Protein AF-A0A257H858-F1 (afdb_monomer_lite)

Foldseek 3Di:
DDLQVQLVVLLCVDPQRVPWDWDWDDDPLAIDIDTDHPDPVVVVVSVVSSVVRPRNDD

Structure (mmCIF, N/CA/C/O backbone):
data_AF-A0A257H858-F1
#
_entry.id   AF-A0A257H858-F1
#
loop_
_atom_site.group_PDB
_atom_site.id
_atom_site.type_symbol
_atom_site.label_atom_id
_atom_site.label_alt_id
_atom_site.label_comp_id
_atom_site.label_asym_id
_atom_site.label_entity_id
_atom_site.label_seq_id
_atom_site.pdbx_PDB_ins_code
_atom_site.Cartn_x
_atom_site.Cartn_y
_atom_site.Cartn_z
_atom_site.occupancy
_atom_site.B_iso_or_equiv
_atom_site.auth_seq_id
_atom_site.auth_comp_id
_atom_site.auth_asym_id
_atom_site.auth_atom_id
_atom_site.pdbx_PDB_model_num
ATOM 1 N N . MET A 1 1 ? 17.928 -0.484 -2.292 1.00 55.59 1 MET A N 1
ATOM 2 C CA . MET A 1 1 ? 16.913 -0.784 -1.267 1.00 55.59 1 MET A CA 1
ATOM 3 C C . MET A 1 1 ? 15.624 -1.062 -2.006 1.00 55.59 1 MET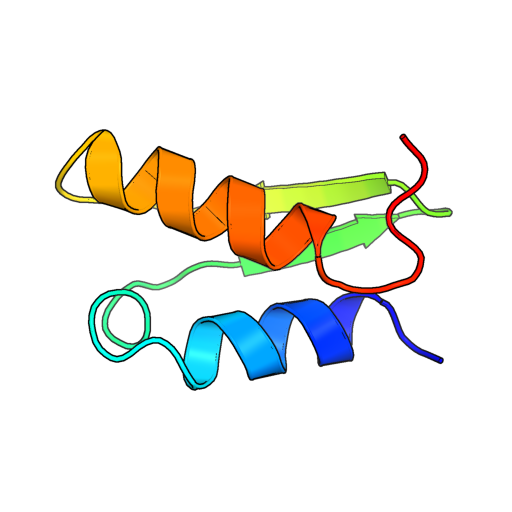 A C 1
ATOM 5 O O . MET A 1 1 ? 15.228 -0.237 -2.822 1.00 55.59 1 MET A O 1
ATOM 9 N N . ASP A 1 2 ? 15.047 -2.244 -1.826 1.00 73.62 2 ASP A N 1
ATOM 10 C CA . ASP A 1 2 ? 13.855 -2.670 -2.552 1.00 73.62 2 ASP A CA 1
ATOM 11 C C . ASP A 1 2 ? 12.612 -1.986 -1.980 1.00 73.62 2 ASP A C 1
ATOM 13 O O . ASP A 1 2 ? 12.102 -2.358 -0.924 1.00 73.62 2 ASP A O 1
ATOM 17 N N . VAL A 1 3 ? 12.108 -0.982 -2.702 1.00 77.19 3 VAL A N 1
ATOM 18 C CA . VAL A 1 3 ? 10.902 -0.217 -2.332 1.00 77.19 3 VAL A CA 1
ATOM 19 C C . VAL A 1 3 ? 9.729 -1.157 -2.033 1.00 77.19 3 VAL A C 1
ATOM 21 O O . VAL A 1 3 ? 9.013 -0.972 -1.055 1.00 77.19 3 VAL A O 1
ATOM 24 N N . THR A 1 4 ? 9.586 -2.234 -2.811 1.00 80.50 4 THR A N 1
ATOM 25 C CA . THR A 1 4 ? 8.553 -3.261 -2.610 1.00 80.50 4 THR A CA 1
ATOM 26 C C . THR A 1 4 ? 8.610 -3.897 -1.223 1.00 80.50 4 THR A C 1
ATOM 28 O O . THR A 1 4 ? 7.573 -4.113 -0.600 1.00 80.50 4 THR A O 1
ATOM 31 N N . GLU A 1 5 ? 9.806 -4.239 -0.750 1.00 82.69 5 GLU A N 1
ATOM 32 C CA . GLU A 1 5 ? 9.991 -4.931 0.525 1.00 82.69 5 GLU A CA 1
ATOM 33 C C . GLU A 1 5 ? 9.770 -3.976 1.699 1.00 82.69 5 GLU A C 1
ATOM 35 O O . GLU A 1 5 ? 9.140 -4.342 2.692 1.00 82.69 5 GLU A O 1
ATOM 40 N N . HIS A 1 6 ? 10.178 -2.717 1.534 1.00 83.44 6 HIS A N 1
ATOM 41 C CA . HIS A 1 6 ? 9.924 -1.654 2.499 1.00 83.44 6 HIS A CA 1
ATOM 42 C C . HIS A 1 6 ? 8.421 -1.391 2.672 1.00 83.44 6 HIS A C 1
ATOM 44 O O . HIS A 1 6 ? 7.911 -1.446 3.792 1.00 83.44 6 HIS A O 1
ATOM 50 N N . VAL A 1 7 ? 7.689 -1.229 1.562 1.00 83.50 7 VAL A N 1
ATOM 51 C CA . VAL A 1 7 ? 6.229 -1.039 1.577 1.00 83.50 7 VAL A CA 1
ATOM 52 C C . VAL A 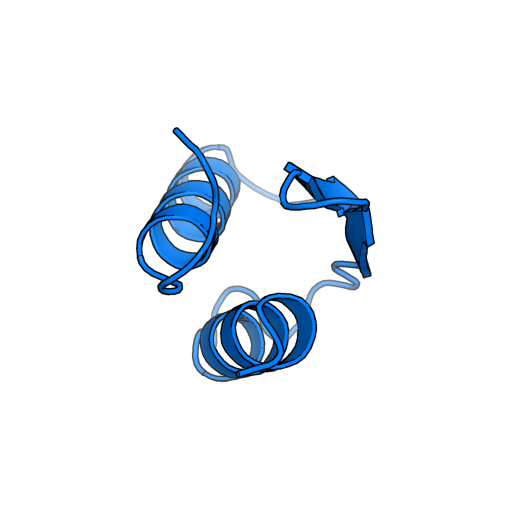1 7 ? 5.530 -2.259 2.181 1.00 83.50 7 VAL A C 1
ATOM 54 O O . VAL A 1 7 ? 4.668 -2.104 3.043 1.00 83.50 7 VAL A O 1
ATOM 57 N N . LYS A 1 8 ? 5.914 -3.485 1.791 1.00 83.81 8 LYS A N 1
ATOM 58 C CA . LYS A 1 8 ? 5.341 -4.714 2.370 1.00 83.81 8 LYS A CA 1
ATOM 59 C C . LYS A 1 8 ? 5.566 -4.802 3.875 1.00 83.81 8 LYS A C 1
ATOM 61 O O . LYS A 1 8 ? 4.642 -5.157 4.599 1.00 83.81 8 LYS A O 1
ATOM 66 N N . THR A 1 9 ? 6.766 -4.467 4.342 1.00 85.62 9 THR A N 1
ATOM 67 C CA . THR A 1 9 ? 7.102 -4.487 5.771 1.00 85.62 9 THR A CA 1
ATOM 68 C C . THR A 1 9 ? 6.251 -3.483 6.537 1.00 85.62 9 THR A C 1
ATOM 70 O O . THR A 1 9 ? 5.655 -3.836 7.551 1.00 85.62 9 THR A O 1
ATOM 73 N N . ALA A 1 10 ? 6.125 -2.258 6.030 1.00 85.19 10 ALA A N 1
ATOM 74 C CA . ALA A 1 10 ? 5.359 -1.212 6.693 1.00 85.19 10 ALA A CA 1
ATOM 75 C C . ALA A 1 10 ? 3.845 -1.518 6.729 1.00 85.19 10 ALA A C 1
ATOM 77 O O . ALA A 1 10 ? 3.188 -1.290 7.747 1.00 85.19 10 ALA A O 1
ATOM 78 N N . LEU A 1 11 ? 3.296 -2.129 5.670 1.00 84.56 11 LEU A N 1
ATOM 79 C CA . LEU A 1 11 ? 1.921 -2.644 5.684 1.00 84.56 11 LEU A CA 1
ATOM 80 C C . LEU A 1 11 ? 1.752 -3.788 6.689 1.00 84.56 11 LEU A C 1
ATOM 82 O O . LEU A 1 11 ? 0.770 -3.816 7.425 1.00 84.56 11 LEU A O 1
ATOM 86 N N . HIS A 1 12 ? 2.726 -4.698 6.778 1.00 84.00 12 HIS A N 1
ATOM 87 C CA . HIS A 1 12 ? 2.708 -5.787 7.758 1.00 84.00 12 HIS A CA 1
ATOM 88 C C . HIS A 1 12 ? 2.793 -5.313 9.211 1.00 84.00 12 HIS A C 1
ATOM 90 O O . HIS A 1 12 ? 2.250 -5.983 10.091 1.00 84.00 12 HIS A O 1
ATOM 96 N N . GLN A 1 13 ? 3.472 -4.193 9.468 1.00 84.38 13 GLN A N 1
ATOM 97 C CA . GLN A 1 13 ? 3.548 -3.569 10.792 1.00 84.38 13 GLN A CA 1
ATOM 98 C C . GLN A 1 13 ? 2.256 -2.855 11.196 1.00 84.38 13 GLN A C 1
ATOM 100 O O . GLN A 1 13 ? 2.085 -2.514 12.362 1.00 84.38 13 GLN A O 1
ATOM 105 N N . THR A 1 14 ? 1.343 -2.643 10.253 1.00 82.62 14 THR A N 1
ATOM 106 C CA . THR A 1 14 ? 0.073 -1.980 10.515 1.00 82.62 14 THR A CA 1
ATOM 107 C C . THR A 1 14 ? -0.983 -3.037 10.822 1.00 82.62 14 THR A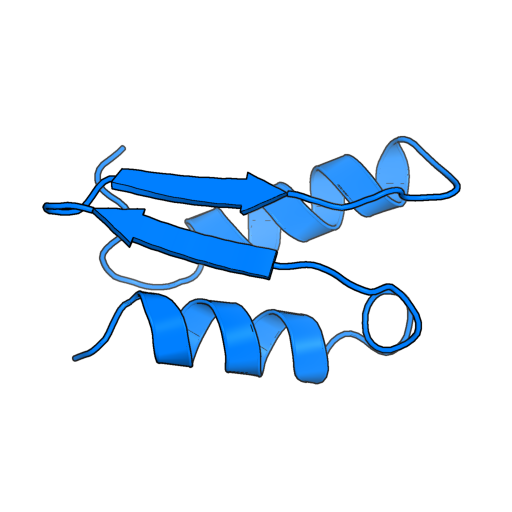 C 1
ATOM 109 O O . THR A 1 14 ? -1.492 -3.702 9.921 1.00 82.62 14 THR A O 1
ATOM 112 N N . ASP A 1 15 ? -1.322 -3.216 12.101 1.00 81.62 15 ASP A N 1
ATOM 113 C CA . ASP A 1 15 ? -2.247 -4.267 12.557 1.00 81.62 15 ASP A CA 1
ATOM 114 C C . ASP A 1 15 ? -3.631 -4.202 11.890 1.00 81.62 15 ASP A C 1
ATOM 116 O O . ASP A 1 15 ? -4.245 -5.239 11.625 1.00 81.62 15 ASP A O 1
ATOM 120 N N . SER A 1 16 ? -4.109 -2.995 11.569 1.00 80.69 16 SER A N 1
ATOM 121 C CA . SER A 1 16 ? -5.364 -2.786 10.840 1.00 80.69 16 SER A CA 1
ATOM 122 C C . SER A 1 16 ? -5.294 -3.310 9.404 1.00 80.69 16 SER A C 1
ATOM 124 O O . SER A 1 16 ? -6.316 -3.758 8.890 1.00 80.69 16 SER A O 1
ATOM 126 N N . LEU A 1 17 ? -4.111 -3.299 8.777 1.00 81.56 17 LEU A N 1
ATOM 127 C CA . LEU A 1 17 ? -3.906 -3.647 7.370 1.00 81.56 17 LEU A CA 1
ATOM 128 C C . LEU A 1 17 ? -3.379 -5.067 7.147 1.00 81.56 17 LEU A C 1
ATOM 130 O O . LEU A 1 17 ? -3.673 -5.675 6.123 1.00 81.56 17 LEU A O 1
ATOM 134 N N . LYS A 1 18 ? -2.673 -5.629 8.132 1.00 79.44 18 LYS A N 1
ATOM 135 C CA . LYS A 1 18 ? -2.090 -6.981 8.111 1.00 79.44 18 LYS A CA 1
ATOM 136 C C . LYS A 1 18 ? -3.093 -8.092 7.785 1.00 79.44 18 LYS A C 1
ATOM 138 O O . LYS A 1 18 ? -2.702 -9.152 7.303 1.00 79.44 18 LYS A O 1
ATOM 143 N N . ARG A 1 19 ? -4.371 -7.878 8.102 1.00 82.31 19 ARG A N 1
ATOM 144 C CA . ARG A 1 19 ? -5.451 -8.844 7.851 1.00 82.31 19 ARG A CA 1
ATOM 145 C C . ARG A 1 19 ? -5.967 -8.829 6.410 1.00 82.31 19 ARG A C 1
ATOM 147 O O . ARG A 1 19 ? -6.717 -9.729 6.045 1.00 82.31 19 ARG A O 1
ATOM 154 N N . PHE A 1 20 ? -5.629 -7.801 5.635 1.00 84.69 20 PHE A N 1
ATOM 155 C CA . PHE A 1 20 ? -6.076 -7.658 4.257 1.00 84.69 20 PHE A CA 1
ATOM 156 C C . PHE A 1 20 ? -5.017 -8.180 3.295 1.00 84.69 20 PHE A C 1
ATOM 158 O O . PHE A 1 20 ? -3.819 -7.952 3.466 1.00 84.69 20 PHE 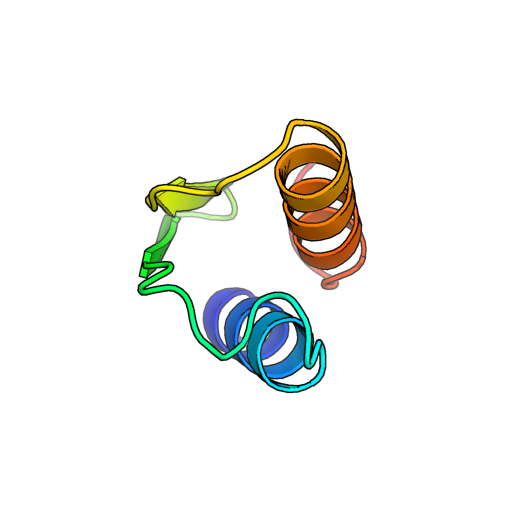A O 1
ATOM 165 N N . ASP A 1 21 ? -5.482 -8.841 2.241 1.00 83.19 21 ASP A N 1
ATOM 166 C CA . ASP A 1 21 ? -4.637 -9.260 1.130 1.00 83.19 21 ASP A CA 1
ATOM 167 C C . ASP A 1 21 ? -4.332 -8.042 0.244 1.00 83.19 21 ASP A C 1
ATOM 169 O O . ASP A 1 21 ? -5.082 -7.695 -0.673 1.00 83.19 21 ASP A O 1
ATOM 173 N N . ILE A 1 22 ? -3.246 -7.336 0.571 1.00 86.12 22 ILE A N 1
ATOM 174 C CA . ILE A 1 22 ? -2.757 -6.180 -0.187 1.00 86.12 22 ILE A CA 1
ATOM 175 C C . ILE A 1 22 ? -1.529 -6.609 -0.985 1.00 86.12 22 ILE A C 1
ATOM 177 O O . ILE A 1 22 ? -0.444 -6.849 -0.453 1.00 86.12 22 ILE A O 1
ATOM 181 N N . THR A 1 23 ? -1.683 -6.664 -2.302 1.00 86.19 23 THR A N 1
ATOM 182 C CA . THR A 1 23 ? -0.583 -6.915 -3.226 1.00 86.19 23 THR A CA 1
ATOM 183 C C . THR A 1 23 ? 0.162 -5.616 -3.512 1.00 86.19 23 THR A C 1
ATOM 185 O O . THR A 1 23 ? -0.410 -4.656 -4.029 1.00 86.19 23 THR A O 1
ATOM 188 N N . VAL A 1 24 ? 1.464 -5.612 -3.226 1.00 86.00 24 VAL A N 1
ATOM 189 C CA . VAL A 1 24 ? 2.381 -4.516 -3.566 1.00 86.00 24 VAL A CA 1
ATOM 190 C C . VAL A 1 24 ? 3.173 -4.896 -4.811 1.00 86.00 24 VAL A C 1
ATOM 192 O O . VAL A 1 24 ? 3.888 -5.902 -4.809 1.00 86.00 24 VAL A O 1
ATOM 195 N N . VAL A 1 25 ? 3.070 -4.082 -5.858 1.00 84.44 25 VAL A N 1
ATOM 196 C CA . VAL A 1 25 ? 3.838 -4.222 -7.098 1.00 84.44 25 VAL A CA 1
ATOM 197 C C . VAL A 1 25 ? 4.601 -2.932 -7.338 1.00 84.44 25 VAL A C 1
ATOM 199 O O . VAL A 1 25 ? 3.981 -1.888 -7.514 1.00 84.44 25 VAL A O 1
ATOM 202 N N . THR A 1 26 ? 5.928 -3.007 -7.394 1.00 82.00 26 THR A N 1
ATOM 203 C CA . THR A 1 26 ? 6.758 -1.863 -7.787 1.00 82.00 26 THR A CA 1
ATOM 204 C C . THR A 1 26 ? 7.298 -2.086 -9.190 1.00 82.00 26 THR A C 1
ATOM 206 O O . THR A 1 26 ? 7.878 -3.136 -9.468 1.00 82.00 26 THR A O 1
ATOM 209 N N . LEU A 1 27 ? 7.127 -1.112 -10.080 1.00 81.56 27 LEU A N 1
ATOM 210 C CA . LEU A 1 27 ? 7.608 -1.175 -11.454 1.00 81.56 27 LEU A CA 1
ATOM 211 C C . LEU A 1 27 ? 8.363 0.109 -11.788 1.00 81.56 27 LEU A C 1
ATOM 213 O O . LEU A 1 27 ? 7.768 1.171 -11.839 1.00 81.56 27 LEU A O 1
ATOM 217 N N . LYS A 1 28 ? 9.677 0.016 -12.028 1.00 79.19 28 LYS A N 1
ATOM 218 C CA . LYS A 1 28 ? 10.528 1.165 -12.410 1.00 79.19 28 LYS A CA 1
ATOM 219 C C . LYS A 1 28 ? 10.434 2.396 -11.479 1.00 79.19 28 LYS A C 1
ATOM 221 O O . LYS A 1 28 ? 10.723 3.503 -11.915 1.00 79.19 28 LYS A O 1
ATOM 226 N N . GLY A 1 29 ? 10.098 2.196 -10.204 1.00 74.50 29 GLY A N 1
ATOM 227 C CA . GLY A 1 29 ? 9.932 3.269 -9.212 1.00 74.50 29 GLY A CA 1
ATOM 228 C C . GLY A 1 29 ? 8.473 3.632 -8.918 1.00 74.50 29 GLY A C 1
ATOM 229 O O . GLY A 1 29 ? 8.203 4.240 -7.886 1.00 74.50 29 GLY A O 1
ATOM 230 N N . ASP A 1 30 ? 7.533 3.189 -9.755 1.00 78.50 30 ASP A N 1
ATOM 231 C CA . ASP A 1 30 ? 6.101 3.320 -9.499 1.00 78.50 30 ASP A CA 1
ATOM 232 C C . ASP A 1 30 ? 5.631 2.229 -8.542 1.00 78.50 30 ASP A C 1
ATOM 234 O O . ASP A 1 30 ? 5.775 1.037 -8.824 1.00 78.50 30 ASP A O 1
ATOM 238 N N . VAL A 1 31 ? 5.030 2.628 -7.423 1.00 82.50 31 VAL A N 1
ATOM 239 C CA . VAL A 1 31 ? 4.449 1.707 -6.442 1.00 82.50 31 VAL A CA 1
ATOM 240 C C . VAL A 1 31 ? 2.951 1.593 -6.687 1.00 82.50 31 VAL A C 1
ATOM 242 O O . VAL A 1 31 ? 2.219 2.581 -6.641 1.00 82.50 31 VAL A O 1
ATOM 245 N N . ARG A 1 32 ? 2.474 0.367 -6.900 1.00 85.88 32 ARG A N 1
ATOM 246 C CA . ARG A 1 32 ? 1.055 0.056 -7.053 1.00 85.88 32 ARG A CA 1
ATOM 247 C C . ARG A 1 32 ? 0.588 -0.875 -5.945 1.00 85.88 32 ARG A C 1
ATOM 249 O O . ARG A 1 32 ? 1.182 -1.927 -5.710 1.00 85.88 32 ARG A O 1
ATOM 256 N N . LEU A 1 33 ? -0.511 -0.491 -5.309 1.00 86.69 33 LEU A N 1
ATOM 257 C CA . LEU A 1 33 ? -1.183 -1.259 -4.265 1.00 86.69 33 LEU A CA 1
ATOM 258 C C . LEU A 1 33 ? -2.504 -1.776 -4.826 1.00 86.69 33 LEU A C 1
ATOM 260 O O . LEU A 1 33 ? -3.260 -1.015 -5.429 1.00 86.69 33 LEU A O 1
ATOM 264 N N . ILE A 1 34 ? -2.764 -3.067 -4.659 1.00 85.50 34 ILE A N 1
ATOM 265 C CA . ILE A 1 34 ? -3.997 -3.714 -5.109 1.00 85.50 34 ILE A CA 1
ATOM 266 C C . ILE A 1 34 ? -4.544 -4.515 -3.936 1.00 85.50 34 ILE A C 1
ATOM 268 O O . ILE A 1 34 ? -3.867 -5.406 -3.436 1.00 85.50 34 ILE A O 1
ATOM 272 N N . GLY A 1 35 ? -5.759 -4.208 -3.504 1.00 86.44 35 GLY A N 1
ATOM 273 C CA . GLY A 1 35 ? -6.419 -4.894 -2.401 1.00 86.44 35 GLY A CA 1
ATOM 274 C C . GLY A 1 35 ? -7.810 -4.324 -2.164 1.00 86.44 35 GLY A C 1
ATOM 275 O O . GLY A 1 35 ? -8.182 -3.309 -2.758 1.00 86.44 35 GLY A O 1
ATOM 276 N N . VAL A 1 36 ? -8.574 -4.988 -1.302 1.00 85.12 36 VAL A N 1
ATOM 277 C CA . VAL A 1 36 ? -9.888 -4.521 -0.852 1.00 85.12 36 VAL A CA 1
ATOM 278 C C . VAL A 1 36 ? -9.780 -4.170 0.624 1.00 85.12 36 VAL A C 1
ATOM 280 O O . VAL A 1 36 ? -9.277 -4.963 1.416 1.00 85.12 36 VAL A O 1
ATOM 283 N N . LEU A 1 37 ? -10.232 -2.968 0.965 1.00 86.06 37 LEU A N 1
ATOM 284 C CA . LEU A 1 37 ? -10.238 -2.430 2.319 1.00 86.06 37 LEU A CA 1
ATOM 285 C C . LEU A 1 37 ? -11.675 -2.096 2.720 1.00 86.06 37 LEU A C 1
ATOM 287 O O . LEU A 1 37 ? -12.514 -1.808 1.866 1.00 86.06 37 LEU A O 1
ATOM 291 N N . ASP A 1 38 ? -11.943 -2.127 4.022 1.00 86.75 38 ASP A N 1
ATOM 292 C CA . ASP A 1 38 ? -13.283 -1.937 4.583 1.00 86.75 38 ASP A CA 1
ATOM 293 C C . ASP A 1 38 ? -13.644 -0.446 4.729 1.00 86.75 38 ASP A C 1
ATOM 295 O O . ASP A 1 38 ? -14.822 -0.099 4.831 1.00 86.75 38 ASP A O 1
ATOM 299 N N . SER A 1 39 ? -12.653 0.457 4.772 1.00 89.00 39 SER A N 1
ATOM 300 C CA . SER A 1 39 ? -12.895 1.893 4.960 1.00 89.00 39 SER A CA 1
ATOM 301 C C . SER A 1 39 ? -11.921 2.805 4.214 1.00 89.00 39 SER A C 1
ATOM 303 O O . SER A 1 39 ? -10.758 2.471 3.989 1.00 89.00 39 SER A O 1
ATOM 305 N N . GLN A 1 40 ? -12.382 4.022 3.909 1.00 86.25 40 GLN A N 1
ATOM 306 C CA . GLN A 1 40 ? -11.545 5.061 3.303 1.00 86.25 40 GLN A CA 1
ATOM 307 C C . GLN A 1 40 ? -10.345 5.436 4.186 1.00 86.25 40 GLN A C 1
ATOM 309 O O . GLN A 1 40 ? -9.262 5.680 3.669 1.00 86.25 40 GLN A O 1
ATOM 314 N N . ALA A 1 41 ? -10.496 5.397 5.514 1.00 89.12 41 ALA A N 1
ATOM 315 C CA . ALA A 1 41 ? -9.393 5.664 6.436 1.00 89.12 41 ALA A CA 1
ATOM 316 C C . ALA A 1 41 ? -8.257 4.633 6.295 1.00 89.12 41 ALA A C 1
ATOM 318 O O . ALA A 1 41 ? -7.087 5.001 6.347 1.00 89.12 41 ALA A O 1
ATOM 319 N N . GLN A 1 42 ? -8.592 3.358 6.057 1.00 86.56 42 GLN A N 1
ATOM 320 C CA . GLN A 1 42 ? -7.597 2.316 5.780 1.00 86.56 42 GLN A CA 1
ATOM 321 C C . GLN A 1 42 ? -6.899 2.552 4.437 1.00 86.56 42 GLN A C 1
ATOM 323 O O . GLN A 1 42 ? -5.697 2.313 4.322 1.00 86.56 42 GLN A O 1
ATOM 328 N N . ILE A 1 43 ? -7.636 3.025 3.425 1.00 87.31 43 ILE A N 1
ATOM 329 C CA . ILE A 1 43 ? -7.067 3.384 2.118 1.00 87.31 43 ILE A CA 1
ATOM 330 C C . ILE A 1 43 ? -6.055 4.519 2.292 1.00 87.31 43 ILE A C 1
ATOM 332 O O . ILE A 1 43 ? -4.917 4.406 1.835 1.00 87.31 43 ILE A O 1
ATOM 336 N N . ASP A 1 44 ? -6.436 5.580 2.999 1.00 88.88 44 ASP A N 1
ATOM 337 C CA . ASP A 1 44 ? -5.575 6.741 3.224 1.00 88.88 44 ASP A CA 1
ATOM 338 C C . ASP A 1 44 ? -4.3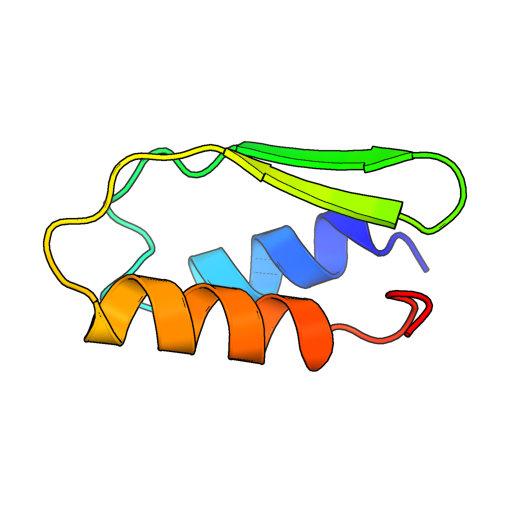21 6.366 4.033 1.00 88.88 44 ASP A C 1
ATOM 340 O O . ASP A 1 44 ? -3.213 6.795 3.703 1.00 88.88 44 ASP A O 1
ATOM 344 N N . GLU A 1 45 ? -4.467 5.513 5.050 1.00 87.00 45 GLU A N 1
ATOM 345 C CA . GLU A 1 45 ? -3.353 4.973 5.833 1.00 87.00 45 GLU A CA 1
ATOM 346 C C . GLU A 1 45 ? -2.406 4.128 4.968 1.00 87.00 45 GLU A C 1
ATOM 348 O O . GLU A 1 45 ? -1.194 4.349 4.979 1.00 87.00 45 GLU A O 1
ATOM 353 N N . THR A 1 46 ? -2.955 3.242 4.135 1.00 85.75 46 THR A N 1
ATOM 354 C CA . THR A 1 46 ? -2.195 2.416 3.180 1.00 85.75 46 THR A CA 1
ATOM 355 C C . THR A 1 46 ? -1.374 3.280 2.220 1.00 85.75 46 THR A C 1
ATOM 357 O O . THR A 1 46 ? -0.187 3.028 2.004 1.00 85.75 46 THR A O 1
ATOM 360 N N . ILE A 1 47 ? -1.978 4.340 1.671 1.00 85.12 47 ILE A N 1
ATOM 361 C CA . ILE A 1 47 ? -1.300 5.287 0.776 1.00 85.12 47 ILE A CA 1
ATOM 362 C C . ILE A 1 47 ? -0.210 6.057 1.526 1.00 85.12 47 ILE A C 1
ATOM 364 O O . ILE A 1 47 ? 0.888 6.240 0.999 1.00 85.12 47 ILE A O 1
ATOM 368 N N . LYS A 1 48 ? -0.483 6.502 2.756 1.00 86.06 48 LYS A N 1
ATOM 369 C CA . LYS A 1 48 ? 0.487 7.227 3.585 1.00 86.06 48 LYS A CA 1
ATOM 370 C C . LYS A 1 48 ? 1.712 6.367 3.890 1.00 86.06 48 LYS A C 1
ATOM 372 O O . LYS A 1 48 ? 2.832 6.855 3.764 1.00 86.06 48 LYS A O 1
ATOM 377 N N . ILE A 1 49 ? 1.507 5.098 4.233 1.00 84.94 49 ILE A N 1
ATOM 378 C CA . ILE A 1 49 ? 2.576 4.123 4.475 1.00 84.94 49 ILE A CA 1
ATOM 379 C C . ILE A 1 49 ? 3.402 3.895 3.207 1.00 84.94 49 ILE A C 1
ATOM 381 O O . ILE A 1 49 ? 4.632 3.955 3.241 1.00 84.94 49 ILE A O 1
ATOM 385 N N . ALA A 1 50 ? 2.735 3.686 2.071 1.00 81.06 50 ALA A N 1
ATOM 386 C CA . ALA A 1 50 ? 3.418 3.477 0.803 1.00 81.06 50 ALA A CA 1
ATOM 387 C C . ALA A 1 50 ? 4.236 4.702 0.363 1.00 81.06 50 ALA A C 1
ATOM 389 O O . ALA A 1 50 ? 5.339 4.539 -0.143 1.00 81.06 50 ALA A O 1
ATOM 390 N N . ARG A 1 51 ? 3.741 5.923 0.610 1.00 78.69 51 ARG A N 1
ATOM 391 C CA . ARG A 1 51 ? 4.482 7.172 0.355 1.00 78.69 51 ARG A CA 1
ATOM 392 C C . ARG A 1 51 ? 5.631 7.411 1.332 1.00 78.69 51 ARG A C 1
ATOM 394 O O . ARG A 1 51 ? 6.634 7.993 0.947 1.00 78.69 51 ARG A O 1
ATOM 401 N N . ALA A 1 52 ? 5.481 6.996 2.589 1.00 78.44 52 ALA A N 1
ATOM 402 C CA . ALA A 1 52 ? 6.543 7.077 3.592 1.00 78.44 52 ALA A CA 1
ATOM 403 C C . ALA A 1 52 ? 7.671 6.064 3.334 1.00 78.44 52 ALA A C 1
ATOM 405 O O . ALA A 1 52 ? 8.764 6.201 3.880 1.00 78.44 52 ALA A O 1
ATOM 406 N N . SER A 1 53 ? 7.406 5.046 2.512 1.00 73.12 53 SER A N 1
ATOM 407 C CA . SER A 1 53 ? 8.399 4.061 2.109 1.00 73.12 53 SER A CA 1
ATOM 408 C C . SER A 1 53 ? 9.359 4.697 1.103 1.00 73.12 53 SER A C 1
ATOM 410 O O . SER A 1 53 ? 9.001 4.970 -0.042 1.00 73.12 53 SER A O 1
ATOM 412 N N . ASP A 1 54 ? 10.577 4.958 1.570 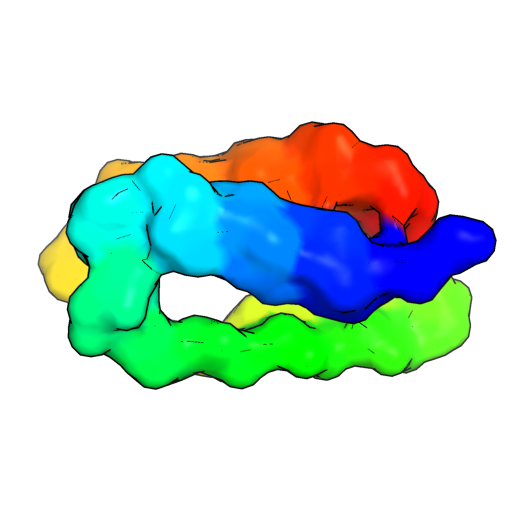1.00 60.25 54 ASP A N 1
ATOM 413 C CA . ASP A 1 54 ? 11.626 5.657 0.829 1.00 60.25 54 ASP A CA 1
ATOM 414 C C . ASP A 1 54 ? 11.872 5.016 -0.555 1.00 60.25 54 ASP A C 1
ATOM 416 O O . ASP A 1 54 ? 12.112 3.808 -0.657 1.00 60.25 54 ASP A O 1
ATOM 420 N N . GLY A 1 55 ? 11.763 5.817 -1.623 1.00 55.88 55 GLY A N 1
ATOM 421 C CA . GLY A 1 55 ? 11.926 5.387 -3.019 1.00 55.88 55 GLY A CA 1
ATOM 422 C C . GLY A 1 55 ? 10.654 5.302 -3.877 1.00 55.88 55 GLY A C 1
ATOM 423 O O . GLY A 1 55 ? 10.770 5.024 -5.071 1.00 55.88 55 GLY A O 1
ATOM 424 N N . ALA A 1 56 ? 9.463 5.580 -3.335 1.00 56.50 56 ALA A N 1
ATOM 425 C CA . ALA A 1 56 ? 8.296 5.880 -4.169 1.00 56.50 56 ALA A CA 1
ATOM 426 C C . ALA A 1 56 ? 8.530 7.225 -4.881 1.00 56.50 56 ALA A C 1
ATOM 428 O O . ALA A 1 56 ? 8.604 8.271 -4.232 1.00 56.50 56 ALA A O 1
ATOM 429 N N . HIS A 1 57 ? 8.702 7.210 -6.206 1.00 49.41 57 HIS A N 1
ATOM 430 C CA . HIS A 1 57 ? 8.811 8.460 -6.958 1.00 49.41 57 HIS A CA 1
ATOM 431 C C . HIS A 1 57 ? 7.474 9.207 -6.839 1.00 49.41 57 HIS A C 1
ATOM 433 O O . HIS A 1 57 ? 6.417 8.611 -7.051 1.00 49.41 57 HIS A O 1
ATOM 439 N N . THR A 1 58 ? 7.525 10.465 -6.395 1.00 51.66 58 THR A N 1
ATOM 440 C CA . THR A 1 58 ? 6.337 11.326 -6.248 1.00 51.66 58 THR A CA 1
ATOM 441 C C . THR A 1 58 ? 5.924 11.903 -7.592 1.00 51.66 58 THR A C 1
ATOM 443 O O . THR A 1 58 ? 6.838 12.234 -8.378 1.00 51.66 58 THR A O 1
#

Sequence (58 aa):
MDVTEHVKTALHQTDSLKRFDITVVTLKGDVRLIGVLDSQAQIDETIKIARASDGAHT

Radius of gyration: 10.48 Å; chains: 1; bounding box: 30×21×25 Å

Secondary structure (DSSP, 8-state):
--HHHHHHHHHHT-TTTTTS--EEEEETTEEEEE---S-HHHHHHHHHHHHHSTT---

pLDDT: mean 80.43, std 9.42, range [49.41, 89.12]